Protein AF-A0A524P9V3-F1 (afdb_monomer_lite)

Foldseek 3Di:
DPPPDDDDFPDDFDDADCQWPCNVPDPDDRRDDDDDDPVSVVVVCVVVVDDSVVRNDDDPNRSDGDDDPDDDPDDPVRVVVVCVVPPDD

Secondary structure (DSSP, 8-state):
---TT--------SPPPTTBHHHHT--S-TT---PPPHHHHHHHHHHHT--SGGGSS------SB----------HHHHHHHHHHH---

Sequence (89 aa):
MTRKDSFTPAWFEGTLPKRSYRSAFKWGAPDAYKHPNPRLYELMKETFDLGDDYFERPQELGLDEVTADAPMSLTPEQVRFFRDLVGEE

Radius of gyration: 20.97 Å; chains: 1; bounding box: 43×23×62 Å

Structure (mmCIF, N/CA/C/O backbone):
data_AF-A0A524P9V3-F1
#
_entry.id   AF-A0A524P9V3-F1
#
loop_
_atom_site.group_PDB
_atom_site.id
_atom_site.type_symbol
_atom_site.label_atom_id
_atom_site.label_alt_id
_atom_site.label_comp_id
_atom_site.label_asym_id
_atom_site.label_entity_id
_atom_site.label_seq_id
_atom_site.pdbx_PDB_ins_code
_atom_site.Cartn_x
_atom_site.Cartn_y
_atom_site.Cartn_z
_atom_site.occupancy
_atom_site.B_iso_or_equiv
_atom_site.auth_seq_id
_atom_site.auth_comp_id
_atom_site.auth_asym_id
_atom_site.auth_atom_id
_atom_site.pdbx_PDB_model_num
ATOM 1 N N . MET A 1 1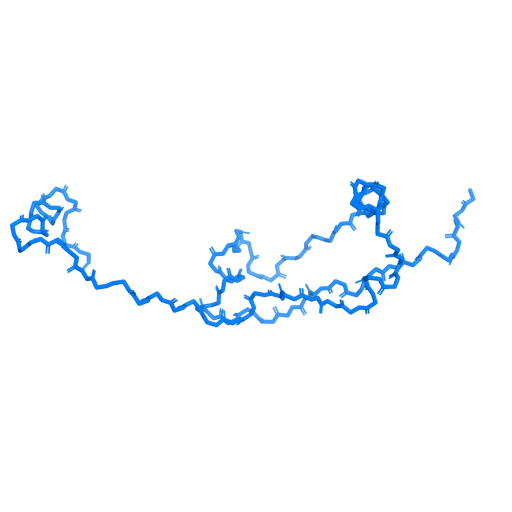 ? 16.778 10.971 -30.370 1.00 37.06 1 MET A N 1
ATOM 2 C CA . MET A 1 1 ? 16.708 9.589 -30.884 1.00 37.06 1 MET A CA 1
ATOM 3 C C . MET A 1 1 ? 15.909 8.777 -29.885 1.00 37.06 1 MET A C 1
ATOM 5 O O . MET A 1 1 ? 16.381 8.557 -28.778 1.00 37.06 1 MET A O 1
ATOM 9 N N . THR A 1 2 ? 14.663 8.456 -30.215 1.00 40.44 2 THR A N 1
ATOM 10 C CA . THR A 1 2 ? 13.769 7.674 -29.355 1.00 40.44 2 THR A CA 1
ATOM 11 C C . THR A 1 2 ? 14.305 6.246 -29.339 1.00 40.44 2 THR A C 1
ATOM 13 O O . THR A 1 2 ? 14.263 5.585 -30.376 1.00 40.44 2 THR A O 1
ATOM 16 N N . ARG A 1 3 ? 14.909 5.799 -28.227 1.00 49.59 3 ARG A N 1
ATOM 17 C CA . ARG A 1 3 ? 15.329 4.396 -28.097 1.00 49.59 3 ARG A CA 1
ATOM 18 C C . ARG A 1 3 ? 14.065 3.551 -28.227 1.00 49.59 3 ARG A C 1
ATOM 20 O O . ARG A 1 3 ? 13.147 3.701 -27.431 1.00 49.59 3 ARG A O 1
ATOM 27 N N . LYS A 1 4 ? 13.996 2.759 -29.293 1.00 49.06 4 LYS A N 1
ATOM 28 C CA . LYS A 1 4 ? 12.785 2.062 -29.732 1.00 49.06 4 LYS A CA 1
ATOM 29 C C . LYS A 1 4 ? 12.514 0.773 -28.938 1.00 49.06 4 LYS A C 1
ATOM 31 O O . LYS A 1 4 ? 11.475 0.171 -29.150 1.00 49.06 4 LYS A O 1
ATOM 36 N N . ASP A 1 5 ? 13.381 0.443 -27.977 1.00 55.62 5 ASP A N 1
ATOM 37 C CA . ASP A 1 5 ? 13.348 -0.799 -27.194 1.00 55.62 5 ASP A CA 1
ATOM 38 C C . ASP A 1 5 ? 13.521 -0.539 -25.683 1.00 55.62 5 ASP A C 1
ATOM 40 O O . ASP A 1 5 ? 14.314 -1.196 -25.014 1.00 55.62 5 ASP A O 1
ATOM 44 N N . SER A 1 6 ? 12.848 0.471 -25.116 1.00 66.75 6 SER A N 1
ATOM 45 C CA . SER A 1 6 ? 12.814 0.614 -23.653 1.00 66.75 6 SER A CA 1
ATOM 46 C C . SER A 1 6 ? 11.803 -0.374 -23.078 1.00 66.75 6 SER A C 1
ATOM 48 O O . SER A 1 6 ? 10.593 -0.186 -23.245 1.00 66.75 6 SER A O 1
ATOM 50 N N . PHE A 1 7 ? 12.299 -1.418 -22.415 1.00 79.81 7 PHE A N 1
ATOM 51 C CA . PHE A 1 7 ? 11.483 -2.326 -21.618 1.00 79.81 7 PHE A CA 1
ATOM 52 C C . PHE A 1 7 ? 10.537 -1.519 -20.713 1.00 79.81 7 PHE A C 1
ATOM 54 O O . PHE A 1 7 ? 10.938 -0.547 -20.072 1.00 79.81 7 PHE A O 1
ATOM 61 N N . THR A 1 8 ? 9.255 -1.880 -20.726 1.00 81.31 8 THR A N 1
ATOM 62 C CA . THR A 1 8 ? 8.231 -1.252 -19.888 1.00 81.31 8 THR A CA 1
ATOM 63 C C . THR A 1 8 ? 7.638 -2.335 -18.997 1.00 81.31 8 THR A C 1
ATOM 65 O O . THR A 1 8 ? 7.070 -3.287 -19.538 1.00 81.31 8 THR A O 1
ATOM 68 N N . PRO A 1 9 ? 7.747 -2.209 -17.663 1.00 87.31 9 PRO A N 1
ATOM 69 C CA . PRO A 1 9 ? 7.160 -3.174 -16.744 1.00 87.31 9 PRO A CA 1
ATOM 70 C C . PRO A 1 9 ? 5.654 -3.330 -16.962 1.00 87.31 9 PRO A C 1
ATOM 72 O O . PRO A 1 9 ? 4.952 -2.364 -17.279 1.00 87.31 9 PRO A O 1
ATOM 75 N N . ALA A 1 10 ? 5.143 -4.539 -16.737 1.00 87.62 10 ALA A N 1
ATOM 76 C CA . ALA A 1 10 ? 3.717 -4.841 -16.814 1.00 87.62 10 ALA A CA 1
ATOM 77 C C . ALA A 1 10 ? 2.975 -4.307 -15.575 1.00 87.62 10 ALA A C 1
ATOM 79 O O . ALA A 1 10 ? 2.542 -5.071 -14.716 1.00 87.62 10 ALA A O 1
ATOM 80 N N . TRP A 1 11 ? 2.869 -2.984 -15.441 1.00 88.88 11 TRP A N 1
ATOM 81 C CA . TRP A 1 11 ? 2.232 -2.354 -14.286 1.00 88.88 11 TRP A CA 1
ATOM 82 C C . TRP A 1 11 ? 0.797 -2.853 -14.079 1.00 88.88 11 TRP A C 1
ATOM 84 O O . TRP A 1 11 ? 0.018 -2.975 -15.021 1.00 88.88 11 TRP A O 1
ATOM 94 N N . PHE A 1 12 ? 0.435 -3.127 -12.825 1.00 89.12 12 PHE A N 1
ATOM 95 C CA . PHE A 1 12 ? -0.895 -3.630 -12.497 1.00 89.12 12 PHE A CA 1
ATOM 96 C C . PHE A 1 12 ? -1.965 -2.538 -12.601 1.00 89.12 12 PHE A C 1
ATOM 98 O O . PHE A 1 12 ? -1.909 -1.530 -11.888 1.00 89.12 12 PHE A O 1
ATOM 105 N N . GLU A 1 13 ? -2.993 -2.826 -13.393 1.00 89.62 13 GLU A N 1
ATOM 106 C CA . GLU A 1 13 ? -4.288 -2.152 -13.402 1.00 89.62 13 GLU A CA 1
ATOM 107 C C . GLU A 1 13 ? -5.379 -3.217 -13.252 1.00 89.62 13 GLU A C 1
ATOM 109 O O . GLU A 1 13 ? -5.346 -4.244 -13.931 1.00 89.62 13 GLU A O 1
ATOM 114 N N . GLY A 1 14 ? -6.347 -3.014 -12.361 1.00 87.31 14 GLY A N 1
ATOM 115 C CA . GLY A 1 14 ? -7.401 -4.006 -12.158 1.00 87.31 14 GLY A CA 1
ATOM 116 C C . GLY A 1 14 ? -8.359 -3.658 -11.030 1.00 87.31 14 GLY A C 1
ATOM 117 O O . GLY A 1 14 ? -8.241 -2.625 -10.379 1.00 87.31 14 GLY A O 1
ATOM 118 N N . THR A 1 15 ? -9.341 -4.517 -10.783 1.00 85.56 15 THR A N 1
ATOM 119 C CA . THR A 1 15 ? -10.263 -4.313 -9.663 1.00 85.56 15 THR A CA 1
ATOM 120 C C . THR A 1 15 ? -9.549 -4.554 -8.337 1.00 85.56 15 THR A C 1
ATOM 122 O O . THR A 1 15 ? -8.887 -5.573 -8.152 1.00 85.56 15 THR A O 1
ATOM 125 N N . LEU A 1 16 ? -9.711 -3.617 -7.403 1.00 88.31 16 LEU A N 1
ATOM 126 C CA . LEU A 1 16 ? -9.185 -3.734 -6.048 1.00 88.31 16 LEU A CA 1
ATOM 127 C C . LEU A 1 16 ? -10.245 -4.370 -5.140 1.00 88.31 16 LEU A C 1
ATOM 129 O O . LEU A 1 16 ? -11.342 -3.812 -5.022 1.00 88.31 16 LEU A O 1
ATOM 133 N N . PRO A 1 17 ? -9.960 -5.513 -4.491 1.00 90.56 17 PRO A N 1
ATOM 134 C CA . PRO A 1 17 ? -10.854 -6.061 -3.480 1.00 90.56 17 PRO A CA 1
ATOM 135 C C . PRO A 1 17 ? -11.078 -5.036 -2.364 1.00 90.56 17 PRO A C 1
ATOM 137 O O . PRO A 1 17 ? -10.138 -4.393 -1.913 1.00 90.56 17 PRO A O 1
ATOM 140 N N . LYS A 1 18 ? -12.322 -4.865 -1.896 1.00 88.75 18 LYS A N 1
ATOM 141 C CA . LYS A 1 18 ? -12.680 -3.770 -0.968 1.00 88.75 18 LYS A CA 1
ATOM 142 C C . LYS A 1 18 ? -11.867 -3.760 0.328 1.00 88.75 18 LYS A C 1
ATOM 144 O O . LYS A 1 18 ? -11.599 -2.686 0.856 1.00 88.75 18 LYS A O 1
ATOM 149 N N . ARG A 1 19 ? -11.495 -4.937 0.828 1.00 90.75 19 ARG A N 1
ATOM 150 C CA . ARG A 1 19 ? -10.757 -5.122 2.082 1.00 90.75 19 ARG A CA 1
ATOM 151 C C . ARG A 1 19 ? -9.274 -5.433 1.861 1.00 90.75 19 ARG A C 1
ATOM 153 O O . ARG A 1 19 ? -8.663 -5.974 2.770 1.00 90.75 19 ARG A O 1
ATOM 160 N N . SER A 1 20 ? -8.697 -5.162 0.687 1.00 93.12 20 SER A N 1
ATOM 161 C CA . SER A 1 20 ? -7.278 -5.453 0.460 1.00 93.12 20 SER A CA 1
ATOM 162 C C . SER A 1 20 ? -6.346 -4.349 0.953 1.00 93.12 20 SER A C 1
ATOM 164 O O . SER A 1 20 ? -6.751 -3.200 1.136 1.00 93.12 20 SER A O 1
ATOM 166 N N . TYR A 1 21 ? -5.063 -4.670 1.135 1.00 90.75 21 TYR A N 1
ATOM 167 C CA . TYR A 1 21 ? -4.058 -3.649 1.462 1.00 90.75 21 TYR A CA 1
ATOM 168 C C . TYR A 1 21 ? -4.040 -2.542 0.401 1.00 90.75 21 TYR A C 1
ATOM 170 O O . TYR A 1 21 ? -4.011 -1.352 0.715 1.00 90.75 21 TYR A O 1
ATOM 178 N N . ARG A 1 22 ? -4.136 -2.922 -0.876 1.00 89.62 22 ARG A N 1
ATOM 179 C CA . ARG A 1 22 ? -4.141 -1.979 -1.993 1.00 89.62 22 ARG A CA 1
ATOM 180 C C . ARG A 1 22 ? -5.363 -1.068 -1.992 1.00 89.62 22 ARG A C 1
ATOM 182 O O . ARG A 1 22 ? -5.203 0.094 -2.350 1.00 89.62 22 ARG A O 1
ATOM 189 N N . SER A 1 23 ? -6.549 -1.542 -1.599 1.00 90.31 23 SER A N 1
ATOM 190 C CA . SER A 1 23 ? -7.720 -0.664 -1.467 1.00 90.31 23 SER A CA 1
ATOM 191 C C . SER A 1 23 ? -7.587 0.284 -0.275 1.00 90.31 23 SER A C 1
ATOM 193 O O . SER A 1 23 ? -7.940 1.451 -0.409 1.00 90.31 23 SER A O 1
ATOM 195 N N . ALA A 1 24 ? -7.021 -0.178 0.845 1.00 89.62 24 ALA A N 1
ATOM 196 C CA . ALA A 1 24 ? -6.809 0.641 2.039 1.00 89.62 24 ALA A CA 1
ATOM 197 C C . ALA A 1 24 ? -5.851 1.821 1.786 1.00 89.62 24 ALA A C 1
ATOM 199 O O . ALA A 1 24 ? -6.080 2.920 2.287 1.00 89.62 24 ALA A O 1
ATOM 200 N N . PHE A 1 25 ? -4.806 1.620 0.976 1.00 87.56 25 PHE A N 1
ATOM 201 C CA . PHE A 1 25 ? -3.843 2.672 0.620 1.00 87.56 25 PHE A CA 1
ATOM 202 C C . PHE A 1 25 ? -4.202 3.454 -0.655 1.00 87.56 25 PHE A C 1
ATOM 204 O O . PHE A 1 25 ? -3.496 4.399 -1.022 1.00 87.56 25 PHE A O 1
ATOM 211 N N . LYS A 1 26 ? -5.277 3.087 -1.365 1.00 86.12 26 LYS A N 1
ATOM 212 C CA . LYS A 1 26 ? -5.680 3.773 -2.596 1.00 86.12 26 LYS A CA 1
ATOM 213 C C . LYS A 1 26 ? -6.304 5.126 -2.260 1.00 86.12 26 LYS A C 1
ATOM 215 O O . LYS A 1 26 ? -7.418 5.206 -1.759 1.00 86.12 26 LYS A O 1
ATOM 220 N N . TRP A 1 27 ? -5.600 6.199 -2.610 1.00 80.62 27 TRP A N 1
ATOM 221 C CA . TRP A 1 27 ? -6.106 7.565 -2.486 1.00 80.62 27 TRP A CA 1
ATOM 222 C C . TRP A 1 27 ? -6.661 8.092 -3.819 1.00 80.62 27 TRP A C 1
ATOM 224 O O . TRP A 1 27 ? -6.056 7.888 -4.877 1.00 80.62 27 TRP A O 1
ATOM 234 N N . GLY A 1 28 ? -7.785 8.812 -3.770 1.00 84.56 28 GLY A N 1
ATOM 235 C CA . GLY A 1 28 ? -8.421 9.434 -4.938 1.00 84.56 28 GLY A CA 1
ATOM 236 C C . GLY A 1 28 ? -9.331 8.490 -5.733 1.00 84.56 28 GLY A C 1
ATOM 237 O O . GLY A 1 28 ? -10.022 7.652 -5.159 1.00 84.56 28 GLY A O 1
ATOM 238 N N . ALA A 1 29 ? -9.364 8.655 -7.060 1.00 83.38 29 ALA A N 1
ATOM 239 C CA . ALA A 1 29 ? -10.222 7.862 -7.940 1.00 83.38 29 ALA A CA 1
ATOM 240 C C . ALA A 1 29 ? -9.810 6.368 -7.928 1.00 83.38 29 ALA A C 1
ATOM 242 O O . ALA A 1 29 ? -8.635 6.068 -8.185 1.00 83.38 29 ALA A O 1
ATOM 243 N N . PRO A 1 30 ? -10.737 5.430 -7.636 1.00 80.38 30 PRO A N 1
ATOM 244 C CA . PRO A 1 30 ? -10.423 4.002 -7.514 1.00 80.38 30 PRO A CA 1
ATOM 245 C C . PRO A 1 30 ? -9.860 3.365 -8.790 1.00 80.38 30 PRO A C 1
ATOM 247 O O . PRO A 1 30 ? -9.060 2.437 -8.713 1.00 80.38 30 PRO A O 1
ATOM 250 N N . ASP A 1 31 ? -10.264 3.879 -9.948 1.00 83.62 31 ASP A N 1
ATOM 251 C CA . ASP A 1 31 ? -9.972 3.386 -11.295 1.00 83.62 31 ASP A CA 1
ATOM 252 C C . ASP A 1 31 ? -8.826 4.132 -11.998 1.00 83.62 31 ASP A C 1
ATOM 254 O O . ASP A 1 31 ? -8.356 3.696 -13.045 1.00 83.62 31 ASP A O 1
ATOM 258 N N . ALA A 1 32 ? -8.335 5.236 -11.429 1.00 85.50 32 ALA A N 1
ATOM 259 C CA . ALA A 1 32 ? -7.238 5.993 -12.021 1.00 85.50 32 ALA A CA 1
ATOM 260 C C . ALA A 1 32 ? -5.871 5.402 -11.645 1.00 85.50 32 ALA A C 1
ATOM 262 O O . ALA A 1 32 ? -5.548 5.271 -10.461 1.00 85.50 32 ALA A O 1
ATOM 263 N N . TYR A 1 33 ? -5.019 5.141 -12.637 1.00 86.50 33 TYR A N 1
ATOM 264 C CA . TYR A 1 33 ? -3.655 4.642 -12.445 1.00 86.50 33 TYR A CA 1
ATOM 265 C C . TYR A 1 33 ? -2.619 5.634 -12.970 1.00 86.50 33 TYR A C 1
ATOM 267 O O . TYR A 1 33 ? -2.796 6.260 -14.013 1.00 86.50 33 TYR A O 1
ATOM 275 N N . LYS A 1 34 ? -1.521 5.784 -12.226 1.00 86.38 34 LYS A N 1
ATOM 276 C CA . LYS A 1 34 ? -0.361 6.570 -12.644 1.00 86.38 34 LYS A CA 1
ATOM 277 C C . LYS A 1 34 ? 0.880 5.708 -12.513 1.00 86.38 34 LYS A C 1
ATOM 279 O O . LYS A 1 34 ? 1.368 5.485 -11.407 1.00 86.38 34 LYS A O 1
ATOM 284 N N . HIS A 1 35 ? 1.382 5.258 -13.651 1.00 89.38 35 HIS A N 1
ATOM 285 C CA . HIS A 1 35 ? 2.567 4.416 -13.698 1.00 89.38 35 HIS A CA 1
ATOM 286 C C . HIS A 1 35 ? 3.851 5.233 -13.556 1.00 89.38 35 HIS A C 1
ATOM 288 O O . HIS A 1 35 ? 3.883 6.409 -13.947 1.00 89.38 35 HIS A O 1
ATOM 294 N N . PRO A 1 36 ? 4.923 4.628 -13.018 1.00 89.06 36 PRO A N 1
ATOM 295 C CA . PRO A 1 36 ? 6.256 5.204 -13.073 1.00 89.06 36 PRO A CA 1
ATOM 296 C C . PRO A 1 36 ? 6.629 5.592 -14.504 1.00 89.06 36 PRO A C 1
ATOM 298 O O . PRO A 1 36 ? 6.447 4.826 -15.449 1.00 89.06 36 PRO A O 1
ATOM 301 N N . ASN A 1 37 ? 7.157 6.803 -14.668 1.00 89.75 37 ASN A N 1
ATOM 302 C CA . ASN A 1 37 ? 7.740 7.205 -15.943 1.00 89.75 37 ASN A CA 1
ATOM 303 C C . ASN A 1 37 ? 9.123 6.541 -16.125 1.00 89.75 37 ASN A C 1
ATOM 305 O O . ASN A 1 37 ? 9.710 6.087 -15.138 1.00 89.75 37 ASN A O 1
ATOM 309 N N . PRO A 1 38 ? 9.695 6.537 -17.344 1.00 89.69 38 PRO A N 1
ATOM 310 C CA . PRO A 1 38 ? 10.975 5.873 -17.596 1.00 89.69 38 PRO A CA 1
ATOM 311 C C . PRO A 1 38 ? 12.128 6.366 -16.712 1.00 89.69 38 PRO A C 1
ATOM 313 O O . PRO A 1 38 ? 12.973 5.579 -16.320 1.00 89.69 38 PRO A O 1
ATOM 316 N N . ARG A 1 39 ? 12.159 7.652 -16.333 1.00 91.00 39 ARG A N 1
ATOM 317 C CA . ARG A 1 39 ? 13.218 8.180 -15.453 1.00 91.00 39 ARG A CA 1
ATOM 318 C C . ARG A 1 39 ? 13.119 7.632 -14.033 1.00 91.00 39 A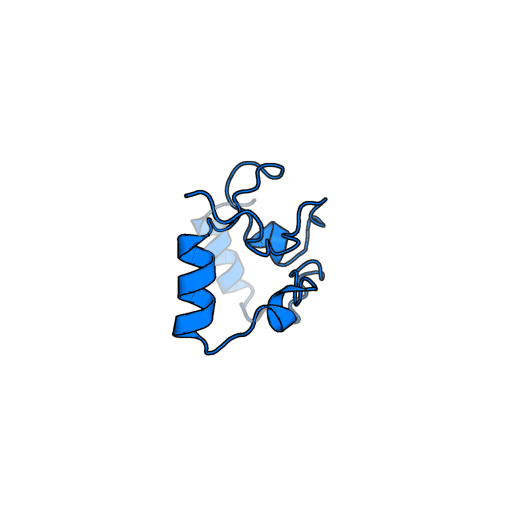RG A C 1
ATOM 320 O O . ARG A 1 39 ? 14.142 7.351 -13.425 1.00 91.00 39 ARG A O 1
ATOM 327 N N . LEU A 1 40 ? 11.901 7.510 -13.507 1.00 91.06 40 LEU A N 1
ATOM 328 C CA . LEU A 1 40 ? 11.679 6.909 -12.195 1.00 91.06 40 LEU A CA 1
ATOM 329 C C . LEU A 1 40 ? 12.015 5.415 -12.218 1.00 91.06 40 LEU A C 1
ATOM 331 O O . LEU A 1 40 ? 12.607 4.920 -11.270 1.00 91.06 40 LEU A O 1
ATOM 335 N N . TYR A 1 41 ? 11.678 4.725 -13.308 1.00 90.38 41 TYR A N 1
ATOM 336 C CA . TYR A 1 41 ? 12.039 3.325 -13.504 1.00 90.38 41 TYR A CA 1
ATOM 337 C C . TYR A 1 41 ? 13.561 3.103 -13.476 1.00 90.38 41 TYR A C 1
ATOM 339 O O . TYR A 1 41 ? 14.034 2.288 -12.687 1.00 90.38 41 TYR A O 1
ATOM 347 N N . GLU A 1 42 ? 14.333 3.880 -14.245 1.00 91.06 42 GLU A N 1
ATOM 348 C CA . GLU A 1 42 ? 15.803 3.782 -14.220 1.00 91.06 42 GLU A CA 1
ATOM 349 C C . GLU A 1 42 ? 16.375 4.124 -12.836 1.00 91.06 42 GLU A C 1
ATOM 351 O O . GLU A 1 42 ? 17.230 3.404 -12.327 1.00 91.06 42 GLU A O 1
ATOM 356 N N . LEU A 1 43 ? 15.847 5.159 -12.166 1.00 94.12 43 LEU A N 1
ATOM 357 C CA . LEU A 1 43 ? 16.276 5.515 -10.810 1.00 94.12 43 LEU A CA 1
ATOM 358 C C . LEU A 1 43 ? 16.055 4.369 -9.812 1.00 94.12 43 LEU A C 1
ATOM 360 O O . LEU A 1 43 ? 16.904 4.138 -8.955 1.00 94.12 43 LEU A O 1
ATOM 364 N N . MET A 1 44 ? 14.926 3.657 -9.896 1.00 92.25 44 MET A N 1
ATOM 365 C CA . MET A 1 44 ? 14.658 2.506 -9.026 1.00 92.25 44 MET A CA 1
ATOM 366 C C . MET A 1 44 ? 15.680 1.391 -9.247 1.00 92.25 44 MET A C 1
ATOM 368 O O . MET A 1 44 ? 16.182 0.836 -8.272 1.00 92.25 44 MET A O 1
ATOM 372 N N . LYS A 1 45 ? 16.016 1.093 -10.506 1.00 92.94 45 LYS A N 1
ATOM 373 C CA . LYS A 1 45 ? 17.038 0.095 -10.831 1.00 92.94 45 LYS A CA 1
ATOM 374 C C . LYS A 1 45 ? 18.399 0.463 -10.260 1.00 92.94 45 LYS A C 1
ATOM 376 O O . LYS A 1 45 ? 19.013 -0.361 -9.596 1.00 92.94 45 LYS A O 1
ATOM 381 N N . GLU A 1 46 ? 18.834 1.705 -10.463 1.00 95.62 46 GLU A N 1
ATOM 382 C CA . GLU A 1 46 ? 20.119 2.192 -9.952 1.00 95.62 46 GLU A CA 1
ATOM 383 C C . GLU A 1 46 ? 20.161 2.223 -8.416 1.00 95.62 46 GLU A C 1
ATOM 385 O O . GLU A 1 46 ? 21.159 1.837 -7.815 1.00 95.62 46 GLU A O 1
ATOM 390 N N . THR A 1 47 ? 19.079 2.665 -7.766 1.00 97.38 47 THR A N 1
ATOM 391 C CA . THR A 1 47 ? 19.030 2.834 -6.301 1.00 97.38 47 THR A CA 1
ATOM 392 C C . THR A 1 47 ? 19.022 1.498 -5.561 1.00 97.38 47 THR A C 1
ATOM 394 O O . THR A 1 47 ? 19.583 1.400 -4.470 1.00 97.38 47 THR A O 1
ATOM 397 N N . PHE A 1 48 ? 18.364 0.486 -6.131 1.00 95.31 48 PHE A N 1
ATOM 398 C CA . PHE A 1 48 ? 18.151 -0.811 -5.485 1.00 95.31 48 PHE A CA 1
ATOM 399 C C . PHE A 1 48 ? 18.946 -1.961 -6.120 1.00 95.31 48 PHE A C 1
ATOM 401 O O . PHE A 1 48 ? 18.739 -3.102 -5.722 1.00 95.31 48 PHE A O 1
ATOM 408 N N . ASP A 1 49 ? 19.838 -1.668 -7.073 1.00 95.25 49 ASP A N 1
ATOM 409 C CA . ASP A 1 49 ? 20.644 -2.654 -7.812 1.00 95.25 49 ASP A CA 1
ATOM 410 C C . ASP A 1 49 ? 19.783 -3.752 -8.474 1.00 95.25 49 ASP A C 1
ATOM 412 O O . ASP A 1 49 ? 19.976 -4.950 -8.271 1.00 95.25 49 ASP A O 1
ATOM 416 N N . LEU A 1 50 ? 18.763 -3.327 -9.235 1.00 92.50 50 LEU A N 1
ATOM 417 C CA . LEU A 1 50 ? 17.785 -4.217 -9.879 1.00 92.50 50 LEU A CA 1
ATOM 418 C C . LEU A 1 50 ? 17.960 -4.275 -11.404 1.00 92.50 50 LEU A C 1
ATOM 420 O O . LEU A 1 50 ? 18.198 -3.260 -12.064 1.00 92.50 50 LEU A O 1
ATOM 424 N N . GLY A 1 51 ? 17.760 -5.467 -11.970 1.00 89.81 51 GLY A N 1
ATOM 425 C CA . GLY A 1 51 ? 17.687 -5.709 -13.413 1.00 89.81 51 GLY A CA 1
ATOM 426 C C . GLY A 1 51 ? 16.264 -5.615 -13.976 1.00 89.81 51 GLY A C 1
ATOM 427 O O . GLY A 1 51 ? 15.291 -5.478 -13.236 1.00 89.81 51 GLY A O 1
ATOM 428 N N . ASP A 1 52 ? 16.137 -5.678 -15.305 1.00 89.31 52 ASP A N 1
ATOM 429 C CA . ASP A 1 52 ? 14.834 -5.666 -15.996 1.00 89.31 52 ASP A CA 1
ATOM 430 C C . ASP A 1 52 ? 14.019 -6.940 -15.711 1.00 89.31 52 ASP A C 1
ATOM 432 O O . ASP A 1 52 ? 12.792 -6.890 -15.624 1.00 89.31 52 ASP A O 1
ATOM 436 N N . ASP A 1 53 ? 14.712 -8.060 -15.497 1.00 91.12 53 ASP A N 1
ATOM 437 C CA . ASP A 1 53 ? 14.167 -9.373 -15.140 1.00 91.12 53 ASP A CA 1
ATOM 438 C C . ASP A 1 53 ? 13.302 -9.320 -13.872 1.00 91.12 53 ASP A C 1
ATOM 440 O 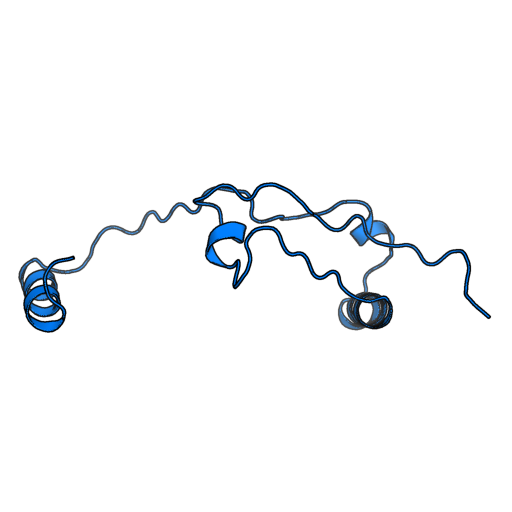O . ASP A 1 53 ? 12.231 -9.927 -13.807 1.00 91.12 53 ASP A O 1
ATOM 444 N N . TYR A 1 54 ? 13.704 -8.504 -12.894 1.00 89.56 54 TYR A N 1
ATOM 445 C CA . TYR A 1 54 ? 12.943 -8.279 -11.665 1.00 89.56 54 TYR A CA 1
ATOM 446 C C . TYR A 1 54 ? 11.527 -7.728 -11.926 1.00 89.56 54 TYR A C 1
ATOM 448 O O . TYR A 1 54 ? 10.596 -7.970 -11.152 1.00 89.56 54 TYR A O 1
ATOM 456 N N . PHE A 1 55 ? 11.348 -6.997 -13.028 1.00 89.31 55 PHE A N 1
ATOM 457 C CA . PHE A 1 55 ? 10.108 -6.310 -13.383 1.00 89.31 55 PHE A CA 1
ATOM 458 C C . PHE A 1 55 ? 9.268 -7.058 -14.428 1.00 89.31 55 PHE A C 1
ATOM 460 O O . PHE A 1 55 ? 8.222 -6.549 -14.841 1.00 89.31 55 PHE A O 1
ATOM 467 N N . GLU A 1 56 ? 9.682 -8.255 -14.858 1.00 89.19 56 GLU A N 1
ATOM 468 C CA . GLU A 1 56 ? 8.928 -9.063 -15.829 1.00 89.19 56 GLU A CA 1
ATOM 469 C C . GLU A 1 56 ? 7.534 -9.439 -15.324 1.00 89.19 56 GLU A C 1
ATOM 471 O O . GLU A 1 56 ? 6.590 -9.570 -16.108 1.00 89.19 56 GLU A O 1
ATOM 476 N N . ARG A 1 57 ? 7.395 -9.624 -14.007 1.00 90.19 57 ARG A N 1
ATOM 477 C CA . ARG A 1 57 ? 6.134 -9.988 -13.364 1.00 90.19 57 ARG A CA 1
ATOM 478 C C . ARG A 1 57 ? 5.876 -9.093 -12.160 1.00 90.19 57 ARG A C 1
ATOM 480 O O . ARG A 1 57 ? 6.778 -8.907 -11.347 1.00 90.19 57 ARG A O 1
ATOM 487 N N . PRO A 1 58 ? 4.649 -8.577 -11.998 1.00 89.12 58 PRO A N 1
ATOM 488 C CA . PRO A 1 58 ? 4.277 -7.878 -10.780 1.00 89.12 58 PRO A CA 1
ATOM 489 C C . PRO A 1 58 ? 4.340 -8.816 -9.576 1.00 89.12 58 PRO A C 1
ATOM 491 O O . PRO A 1 58 ? 3.848 -9.943 -9.633 1.00 89.12 58 PRO A O 1
ATOM 494 N N . GLN A 1 59 ? 4.921 -8.329 -8.487 1.00 88.75 59 GLN A N 1
ATOM 495 C CA . GLN A 1 59 ? 5.081 -9.059 -7.231 1.00 88.75 59 GLN A CA 1
ATOM 496 C C . GLN A 1 59 ? 4.356 -8.305 -6.114 1.00 88.75 59 GLN A C 1
ATOM 498 O O . GLN A 1 59 ? 4.190 -7.088 -6.218 1.00 88.75 59 GLN A O 1
ATOM 503 N N . GLU A 1 60 ? 3.916 -9.025 -5.077 1.00 89.50 60 GLU A N 1
ATOM 504 C CA . GLU A 1 60 ? 3.351 -8.455 -3.840 1.00 89.50 60 GLU A CA 1
ATOM 505 C C . GLU A 1 60 ? 2.336 -7.326 -4.093 1.00 89.50 60 GLU A C 1
ATOM 507 O O . GLU A 1 60 ? 2.450 -6.200 -3.608 1.00 89.50 60 GLU A O 1
ATOM 512 N N . LEU A 1 61 ? 1.320 -7.616 -4.912 1.00 90.38 61 LEU A N 1
ATOM 513 C CA . LEU A 1 61 ? 0.361 -6.612 -5.376 1.00 90.38 61 LEU A CA 1
ATOM 514 C C . LEU A 1 61 ? -0.519 -6.029 -4.261 1.00 90.38 61 LEU A C 1
ATOM 516 O O . LEU A 1 61 ? -1.226 -5.054 -4.525 1.00 90.38 61 LEU A O 1
ATOM 520 N N . GLY A 1 62 ? -0.511 -6.613 -3.058 1.00 90.00 62 GLY A N 1
ATOM 521 C CA . GLY A 1 62 ? -1.342 -6.189 -1.931 1.00 90.00 62 GLY A CA 1
ATOM 522 C C . GLY A 1 62 ? -2.836 -6.394 -2.187 1.00 90.00 62 GLY A C 1
ATOM 523 O O . GLY A 1 62 ? -3.659 -5.595 -1.738 1.00 90.00 62 GLY A O 1
ATOM 524 N N . LEU A 1 63 ? -3.193 -7.409 -2.979 1.00 92.00 63 LEU A N 1
ATOM 525 C CA . LEU A 1 63 ? -4.589 -7.760 -3.263 1.00 92.00 63 LEU A CA 1
ATOM 526 C C . LEU A 1 63 ? -5.197 -8.652 -2.177 1.00 92.00 63 LEU A C 1
ATOM 528 O O . LEU A 1 63 ? -6.415 -8.815 -2.149 1.00 92.00 63 LEU A O 1
ATOM 532 N N . ASP A 1 64 ? -4.367 -9.172 -1.279 1.00 92.38 64 ASP A N 1
ATOM 533 C CA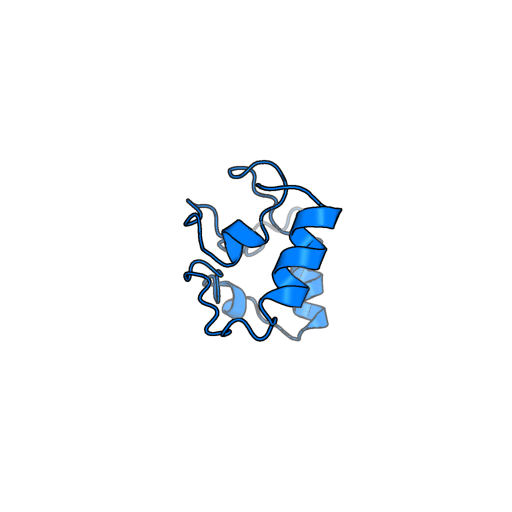 . ASP A 1 64 ? -4.787 -9.984 -0.147 1.00 92.38 64 ASP A CA 1
ATOM 534 C C . ASP A 1 64 ? -5.625 -9.176 0.838 1.00 92.38 64 ASP A C 1
ATOM 536 O O . ASP A 1 64 ? -5.445 -7.963 1.000 1.00 92.38 64 ASP A O 1
ATOM 540 N N . GLU A 1 65 ? -6.561 -9.865 1.485 1.00 91.88 65 GLU A N 1
ATOM 541 C CA . GLU A 1 65 ? -7.426 -9.270 2.489 1.00 91.88 65 GLU A CA 1
ATOM 542 C C . GLU A 1 65 ? -6.619 -8.822 3.712 1.00 91.88 65 GLU A C 1
ATOM 544 O O . GLU A 1 65 ? -5.798 -9.560 4.254 1.00 91.88 65 GLU A O 1
ATOM 549 N N . VAL A 1 66 ? -6.894 -7.605 4.178 1.00 89.94 66 VAL A N 1
ATOM 550 C CA . VAL A 1 66 ? -6.359 -7.091 5.433 1.00 89.94 66 VAL A CA 1
ATOM 551 C C . VAL A 1 66 ? -7.064 -7.802 6.579 1.00 89.94 66 VAL A C 1
ATOM 553 O O . VAL A 1 66 ? -8.229 -7.533 6.894 1.00 89.94 66 VAL A O 1
ATOM 556 N N . THR A 1 67 ? -6.325 -8.687 7.235 1.00 88.12 67 THR A N 1
ATOM 557 C CA . THR A 1 67 ? -6.733 -9.333 8.481 1.00 88.12 67 THR A CA 1
ATOM 558 C C . THR A 1 67 ? -5.855 -8.829 9.616 1.00 88.12 67 THR A C 1
ATOM 560 O O . THR A 1 67 ? -4.630 -8.883 9.523 1.00 88.12 67 THR A O 1
ATOM 563 N N . ALA A 1 68 ? -6.471 -8.358 10.696 1.00 81.31 68 ALA A N 1
ATOM 564 C CA . ALA A 1 68 ? -5.771 -7.993 11.919 1.00 81.31 68 ALA A CA 1
ATOM 565 C C . ALA A 1 68 ? -6.333 -8.833 13.066 1.00 81.31 68 ALA A C 1
ATOM 567 O O . ALA A 1 68 ? -7.481 -8.646 13.466 1.00 81.31 68 ALA A O 1
ATOM 568 N N . ASP A 1 69 ? -5.524 -9.756 13.581 1.00 84.88 69 ASP A N 1
ATOM 569 C CA . ASP A 1 69 ? -5.827 -10.476 14.818 1.00 84.88 69 ASP A CA 1
ATOM 570 C C . ASP A 1 69 ? -5.330 -9.645 16.007 1.00 84.88 69 ASP A C 1
ATOM 572 O O . ASP A 1 69 ? -4.253 -9.861 16.563 1.00 84.88 69 ASP A O 1
ATOM 576 N N . ALA A 1 70 ? -6.076 -8.581 16.301 1.00 83.50 70 ALA A N 1
ATOM 577 C CA . ALA A 1 70 ? -5.769 -7.634 17.362 1.00 83.50 70 ALA A CA 1
ATOM 578 C C . ALA A 1 70 ? -6.974 -7.545 18.311 1.00 83.50 70 ALA A C 1
ATOM 580 O O . ALA A 1 70 ? -7.912 -6.790 18.036 1.00 83.50 70 ALA A O 1
ATOM 581 N N . PRO A 1 71 ? -6.993 -8.320 19.412 1.00 86.38 71 PRO A N 1
ATOM 582 C CA . PRO A 1 71 ? -8.094 -8.264 20.361 1.00 86.38 71 PRO A CA 1
ATOM 583 C C . PRO A 1 71 ? -8.187 -6.870 20.990 1.00 86.38 71 PRO A C 1
ATOM 585 O O . PRO A 1 71 ? -7.175 -6.233 21.294 1.00 86.38 71 PRO A O 1
ATOM 588 N N . MET A 1 72 ? -9.416 -6.395 21.204 1.00 83.94 72 MET A N 1
ATOM 589 C CA . MET A 1 72 ? -9.663 -5.109 21.853 1.00 83.94 72 MET A CA 1
ATOM 590 C C . MET A 1 72 ? -9.118 -5.145 23.285 1.00 83.94 72 MET A C 1
ATOM 592 O O . MET A 1 72 ? -9.614 -5.887 24.129 1.00 83.94 72 MET A O 1
ATOM 596 N N . SER A 1 73 ? -8.099 -4.332 23.555 1.00 90.25 73 SER A N 1
ATOM 597 C CA . SER A 1 73 ? -7.494 -4.199 24.885 1.00 90.25 73 SER A CA 1
ATOM 598 C C . SER A 1 73 ? -8.117 -3.082 25.724 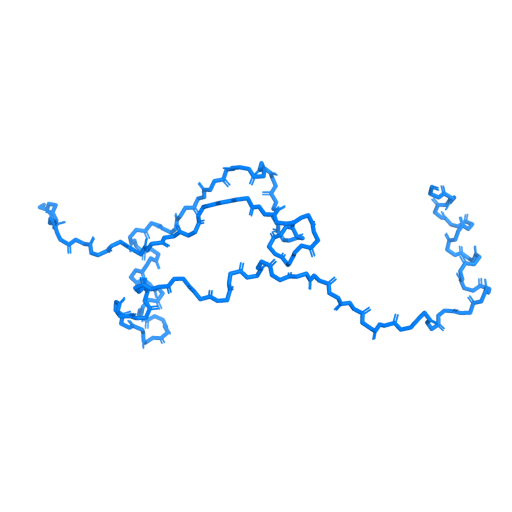1.00 90.25 73 SER A C 1
ATOM 600 O O . SER A 1 73 ? -7.820 -2.973 26.913 1.00 90.25 73 SER A O 1
ATOM 602 N N . LEU A 1 74 ? -8.968 -2.249 25.115 1.00 92.56 74 LEU A N 1
ATOM 603 C CA . LEU A 1 74 ? -9.641 -1.155 25.805 1.00 92.56 74 LEU A CA 1
ATOM 604 C C . LEU A 1 74 ? -10.675 -1.693 26.791 1.00 92.56 74 LEU A C 1
ATOM 606 O O . LEU A 1 74 ? -11.489 -2.555 26.452 1.00 92.56 74 LEU A O 1
ATOM 610 N N . THR A 1 75 ? -10.677 -1.139 28.001 1.00 95.50 75 THR A N 1
ATOM 611 C CA . THR A 1 75 ? -11.714 -1.451 28.986 1.00 95.50 75 THR A CA 1
ATOM 612 C C . THR A 1 75 ? -13.049 -0.808 28.591 1.00 95.50 75 THR A C 1
ATOM 614 O O . THR A 1 75 ? -13.069 0.182 27.848 1.00 95.50 75 THR A O 1
ATOM 617 N N . PRO A 1 76 ? -14.187 -1.306 29.108 1.00 94.50 76 PRO A N 1
ATOM 618 C CA . PRO A 1 76 ? -15.493 -0.699 28.856 1.00 94.50 76 PRO A CA 1
ATOM 619 C C . PRO A 1 76 ? -15.555 0.797 29.201 1.00 94.50 76 PRO A C 1
ATOM 621 O O . PRO A 1 76 ? -16.228 1.564 28.514 1.00 94.50 76 PRO A O 1
ATOM 624 N N . GLU A 1 77 ? -14.831 1.241 30.234 1.00 95.81 77 GLU A N 1
ATOM 625 C CA . GLU A 1 77 ? -14.756 2.655 30.617 1.00 95.81 77 GLU A CA 1
ATOM 626 C C . GLU A 1 77 ? -14.028 3.500 29.570 1.00 95.81 77 GLU A C 1
ATOM 628 O O . GLU A 1 77 ? -14.470 4.609 29.274 1.00 95.81 77 GLU A O 1
ATOM 633 N N . GLN A 1 78 ? -12.941 2.981 28.995 1.00 95.56 78 GLN A N 1
ATOM 634 C CA . GLN A 1 78 ? -12.190 3.670 27.944 1.00 95.56 78 GLN A CA 1
ATOM 635 C C . GLN A 1 78 ? -13.008 3.766 26.656 1.00 95.56 78 GLN A C 1
ATOM 637 O O . GLN A 1 78 ? -13.036 4.817 26.020 1.00 95.56 78 GLN A O 1
ATOM 642 N N . VAL A 1 79 ? -13.735 2.703 26.301 1.00 93.38 79 VAL A N 1
ATOM 643 C CA . VAL A 1 79 ? -14.654 2.721 25.154 1.00 93.38 79 VAL A CA 1
ATOM 644 C C . VAL A 1 79 ? -15.753 3.767 25.358 1.00 93.38 79 VAL A C 1
ATOM 646 O O . VAL A 1 79 ? -16.041 4.538 24.442 1.00 93.38 79 VAL A O 1
ATOM 649 N N . ARG A 1 80 ? -16.336 3.843 26.563 1.00 94.81 80 ARG A N 1
ATOM 650 C CA . ARG A 1 80 ? -17.340 4.865 26.896 1.00 94.81 80 ARG A CA 1
ATOM 651 C C . ARG A 1 80 ? -16.766 6.278 26.803 1.00 94.81 80 ARG A C 1
ATOM 653 O O . ARG A 1 80 ? -17.401 7.131 26.201 1.00 94.81 80 ARG A O 1
ATOM 660 N N . PHE A 1 81 ? -15.559 6.506 27.324 1.00 96.12 81 PHE A N 1
ATOM 661 C CA . PHE A 1 81 ? -14.889 7.806 27.231 1.00 96.12 81 PHE A CA 1
ATOM 662 C C . PHE A 1 81 ? -14.776 8.295 25.782 1.00 96.12 81 PHE A C 1
ATOM 664 O O . PHE A 1 81 ? -15.114 9.441 25.495 1.00 96.12 81 PHE A O 1
ATOM 671 N N . PHE A 1 82 ? -14.334 7.432 24.861 1.00 94.38 82 PHE A N 1
ATOM 672 C CA . PHE A 1 82 ? -14.225 7.821 23.456 1.00 94.38 82 PHE A CA 1
ATOM 673 C C . PHE A 1 82 ? -15.587 8.088 22.826 1.00 94.38 82 PHE A C 1
ATOM 675 O O . PHE A 1 82 ? -15.727 9.081 22.123 1.00 94.38 82 PHE A O 1
ATOM 682 N N . ARG A 1 83 ? -16.595 7.263 23.120 1.00 94.94 83 ARG A N 1
ATOM 683 C CA . ARG A 1 83 ? -17.961 7.460 22.623 1.00 94.94 83 ARG A CA 1
ATOM 684 C C . ARG A 1 83 ? -18.567 8.786 23.081 1.00 94.94 83 ARG A C 1
ATOM 686 O O . ARG A 1 83 ? -19.150 9.495 22.272 1.00 94.94 83 ARG A O 1
ATOM 693 N N . ASP A 1 84 ? -18.382 9.145 24.347 1.00 96.06 84 ASP A N 1
ATOM 694 C CA . ASP A 1 84 ? -18.861 10.423 24.881 1.00 96.06 84 ASP A CA 1
ATOM 695 C C . ASP A 1 84 ? -18.138 11.615 24.225 1.00 96.06 84 ASP A C 1
ATOM 697 O O . ASP A 1 84 ? -18.713 12.693 24.079 1.00 96.06 84 ASP A O 1
ATOM 701 N N . LEU A 1 85 ? -16.877 11.424 23.815 1.00 96.38 85 LEU A N 1
ATOM 702 C CA . LEU A 1 85 ? -16.053 12.456 23.188 1.00 96.38 85 LEU A CA 1
ATOM 703 C C . LEU A 1 85 ? -16.379 12.670 21.702 1.00 96.38 85 LEU A C 1
ATOM 705 O O . LEU A 1 85 ? -16.418 13.815 21.255 1.00 96.38 85 LEU A O 1
ATOM 709 N N . VAL A 1 86 ? -16.552 11.591 20.930 1.00 96.06 86 VAL A N 1
ATOM 710 C CA . VAL A 1 86 ? -16.689 11.650 19.459 1.00 96.06 86 VAL A CA 1
ATOM 711 C C . VAL A 1 86 ? -18.114 11.399 18.956 1.00 96.06 86 VAL A C 1
ATOM 713 O O . VAL A 1 86 ? -18.383 11.648 17.784 1.00 96.06 86 VAL A O 1
ATOM 716 N N . GLY A 1 87 ? -19.029 10.968 19.831 1.00 92.00 87 GLY A N 1
ATOM 717 C CA . GLY A 1 87 ? -20.388 10.547 19.487 1.00 92.00 87 GLY A CA 1
ATOM 718 C C . GLY A 1 87 ? -20.502 9.047 19.188 1.00 92.00 87 GLY A C 1
ATOM 719 O O . GLY A 1 87 ? -19.508 8.318 19.161 1.00 92.00 87 GLY A O 1
ATOM 720 N N . GLU A 1 88 ? -21.736 8.579 18.986 1.00 89.31 88 GLU A N 1
ATOM 721 C CA . GLU A 1 88 ? -21.997 7.262 18.387 1.00 89.31 88 GLU A CA 1
AT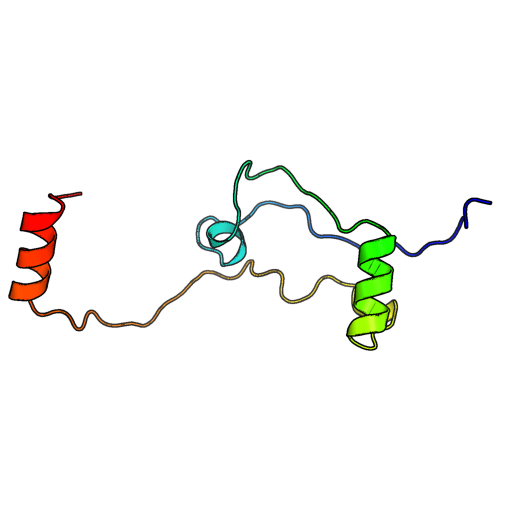OM 722 C C . GLU A 1 88 ? -21.918 7.365 16.853 1.00 89.31 88 GLU A C 1
ATOM 724 O O . GLU A 1 88 ? -22.333 8.378 16.286 1.00 89.31 88 GLU A O 1
ATOM 729 N N . GLU A 1 89 ? -21.338 6.342 16.214 1.00 69.75 89 GLU A N 1
ATOM 730 C CA . GLU A 1 89 ? -21.179 6.220 14.752 1.00 69.75 89 GLU A CA 1
ATOM 731 C C . GLU A 1 89 ? -22.456 5.700 14.073 1.00 69.75 89 GLU A C 1
ATOM 733 O O . GLU A 1 89 ? -23.100 4.785 14.644 1.00 69.75 89 GLU A O 1
#

pLDDT: mean 86.92, std 11.22, range [37.06, 97.38]